Protein AF-A0A8D5U6C3-F1 (afdb_monomer_lite)

Structure (mmCIF, N/CA/C/O backbone):
data_AF-A0A8D5U6C3-F1
#
_entry.id   AF-A0A8D5U6C3-F1
#
loop_
_atom_site.group_PDB
_atom_site.id
_atom_site.type_symbol
_atom_site.label_atom_id
_atom_site.label_alt_id
_atom_site.label_comp_id
_atom_site.label_asym_id
_atom_site.label_entity_id
_atom_site.label_seq_id
_atom_site.pdbx_PDB_ins_code
_atom_site.Cartn_x
_atom_site.Cartn_y
_atom_site.Cartn_z
_atom_site.occupancy
_atom_site.B_iso_or_equiv
_atom_site.auth_seq_id
_atom_site.auth_comp_id
_atom_site.auth_asym_id
_atom_site.auth_atom_id
_atom_site.pdbx_PDB_model_num
ATOM 1 N N . MET A 1 1 ? -8.979 -4.247 -16.771 1.00 51.03 1 MET A N 1
ATOM 2 C CA . MET A 1 1 ? -8.383 -5.333 -15.967 1.00 51.03 1 MET A CA 1
ATOM 3 C C . MET A 1 1 ? -9.245 -5.511 -14.736 1.00 51.03 1 MET A C 1
ATOM 5 O O . MET A 1 1 ? -9.526 -4.517 -14.079 1.00 51.03 1 MET A O 1
ATOM 9 N N . GLU A 1 2 ? -9.742 -6.717 -14.485 1.00 53.62 2 GLU A N 1
ATOM 10 C CA . GLU A 1 2 ? -10.596 -6.985 -13.326 1.00 53.62 2 GLU A CA 1
ATOM 11 C C . GLU A 1 2 ? -9.759 -6.850 -12.049 1.00 53.62 2 GLU A C 1
ATOM 13 O O . GLU A 1 2 ? -8.680 -7.438 -11.941 1.00 53.62 2 GLU A O 1
ATOM 18 N N . SER A 1 3 ? -10.193 -5.992 -11.126 1.00 61.12 3 SER A N 1
ATOM 19 C CA . SER A 1 3 ? -9.405 -5.713 -9.931 1.00 61.12 3 SER A CA 1
ATOM 20 C C . SER A 1 3 ? -9.511 -6.872 -8.951 1.00 61.12 3 SER A C 1
ATOM 22 O O . SER A 1 3 ? -10.603 -7.330 -8.600 1.00 61.12 3 SER A O 1
ATOM 24 N N . LYS A 1 4 ? -8.353 -7.345 -8.494 1.00 73.06 4 LYS A N 1
ATOM 25 C CA . LYS A 1 4 ? -8.281 -8.384 -7.476 1.00 73.06 4 LYS A CA 1
ATOM 26 C C . LYS A 1 4 ? -8.704 -7.736 -6.161 1.00 73.06 4 LYS A C 1
ATOM 28 O O . LYS A 1 4 ? -8.022 -6.837 -5.685 1.00 73.06 4 LYS A O 1
ATOM 33 N N . ARG A 1 5 ? -9.837 -8.166 -5.590 1.00 84.50 5 ARG A N 1
ATOM 34 C CA . ARG A 1 5 ? -10.463 -7.624 -4.359 1.00 84.50 5 ARG A CA 1
ATOM 35 C C . ARG A 1 5 ? -9.660 -7.913 -3.080 1.00 84.50 5 ARG A C 1
ATOM 37 O O . ARG A 1 5 ? -10.204 -8.372 -2.082 1.00 84.50 5 ARG A O 1
ATOM 44 N N . VAL A 1 6 ? -8.355 -7.693 -3.120 1.00 92.44 6 VAL A N 1
ATOM 45 C CA . VAL A 1 6 ? -7.410 -7.975 -2.045 1.00 92.44 6 VAL A CA 1
ATOM 46 C C . VAL A 1 6 ? -6.536 -6.740 -1.853 1.00 92.44 6 VAL A C 1
ATOM 48 O O . VAL A 1 6 ? -5.948 -6.226 -2.807 1.00 92.44 6 VAL A O 1
ATOM 51 N N . CYS A 1 7 ? -6.477 -6.258 -0.612 1.00 93.88 7 CYS A N 1
ATOM 52 C CA . CYS A 1 7 ? -5.619 -5.152 -0.207 1.00 93.88 7 CYS A CA 1
ATOM 53 C C . CYS A 1 7 ? -4.315 -5.706 0.363 1.00 93.88 7 CYS A C 1
ATOM 55 O O . CYS A 1 7 ? -4.342 -6.510 1.292 1.00 93.88 7 CYS A O 1
ATOM 57 N N . LEU A 1 8 ? -3.190 -5.290 -0.209 1.00 94.88 8 LEU A N 1
ATOM 58 C CA . LEU A 1 8 ? -1.866 -5.729 0.199 1.00 94.88 8 LEU A CA 1
ATOM 59 C C . LEU A 1 8 ? -1.387 -4.930 1.406 1.00 94.88 8 LEU A C 1
ATOM 61 O O . LEU A 1 8 ? -1.498 -3.700 1.448 1.00 94.88 8 LEU A O 1
ATOM 65 N N . ASP A 1 9 ? -0.827 -5.652 2.366 1.00 94.75 9 ASP A N 1
ATOM 66 C CA . ASP A 1 9 ? -0.115 -5.075 3.496 1.00 94.75 9 ASP A CA 1
ATOM 67 C C . ASP A 1 9 ? 1.306 -4.629 3.109 1.00 94.75 9 ASP A C 1
ATOM 69 O O . ASP A 1 9 ? 1.832 -5.047 2.069 1.00 94.75 9 ASP A O 1
ATOM 73 N N . SER A 1 10 ? 1.941 -3.792 3.930 1.00 94.19 10 SER A N 1
ATOM 74 C CA . SER A 1 10 ? 3.304 -3.306 3.695 1.00 94.19 10 SER A CA 1
ATOM 75 C C . SER A 1 10 ? 4.321 -4.454 3.618 1.00 94.19 10 SER A C 1
ATOM 77 O O . SER A 1 10 ? 5.164 -4.451 2.719 1.00 94.19 10 SER A O 1
ATOM 79 N N . ASP A 1 11 ? 4.177 -5.505 4.428 1.00 94.62 11 ASP A N 1
ATOM 80 C CA . ASP A 1 11 ? 5.021 -6.709 4.352 1.00 94.62 11 ASP A CA 1
ATOM 81 C C . ASP A 1 11 ? 4.893 -7.452 3.014 1.00 94.62 11 ASP A C 1
ATOM 83 O O . ASP A 1 11 ? 5.887 -7.914 2.443 1.00 94.62 11 ASP A O 1
ATOM 87 N N . ILE A 1 12 ? 3.679 -7.525 2.458 1.00 95.12 12 ILE A N 1
ATOM 88 C CA . ILE A 1 12 ? 3.436 -8.164 1.158 1.00 95.12 12 ILE A CA 1
ATOM 89 C C . ILE A 1 12 ? 4.004 -7.315 0.020 1.00 95.12 12 ILE A C 1
ATOM 91 O O . ILE A 1 12 ? 4.552 -7.868 -0.937 1.00 95.12 12 ILE A O 1
ATOM 95 N N . LEU A 1 13 ? 3.941 -5.983 0.125 1.00 94.19 13 LEU A N 1
ATOM 96 C CA . LEU A 1 13 ? 4.636 -5.094 -0.807 1.00 94.19 13 LEU A CA 1
ATOM 97 C C . LEU A 1 13 ? 6.149 -5.336 -0.760 1.00 94.19 13 LEU A C 1
ATOM 99 O O . LEU A 1 13 ? 6.765 -5.554 -1.803 1.00 94.19 13 LEU A O 1
ATOM 103 N N . ILE A 1 14 ? 6.746 -5.384 0.436 1.00 94.75 14 ILE A N 1
ATOM 104 C CA . ILE A 1 14 ? 8.177 -5.681 0.608 1.00 94.75 14 ILE A CA 1
ATOM 105 C C . ILE A 1 14 ? 8.530 -7.027 -0.028 1.00 94.75 14 ILE A C 1
ATOM 107 O O . ILE A 1 14 ? 9.497 -7.108 -0.786 1.00 94.75 14 ILE A O 1
ATOM 111 N N . GLY A 1 15 ? 7.748 -8.073 0.247 1.00 94.81 15 GLY A N 1
ATOM 112 C CA . GLY A 1 15 ? 7.940 -9.398 -0.342 1.00 94.81 15 GLY A CA 1
ATOM 113 C C . GLY A 1 15 ? 7.861 -9.380 -1.871 1.00 94.81 15 GLY A C 1
ATOM 114 O O . GLY A 1 15 ? 8.734 -9.933 -2.539 1.00 94.81 15 GLY A O 1
ATOM 115 N N . SER A 1 16 ? 6.875 -8.675 -2.426 1.00 93.69 16 SER A N 1
ATOM 116 C CA . SER A 1 16 ? 6.666 -8.560 -3.876 1.00 93.69 16 SER A CA 1
ATOM 117 C C . SER A 1 16 ? 7.850 -7.888 -4.574 1.00 93.69 16 SER A C 1
ATOM 119 O O . SER A 1 16 ? 8.305 -8.368 -5.606 1.00 93.69 16 SER A O 1
ATOM 121 N N . PHE A 1 17 ? 8.400 -6.821 -3.989 1.00 93.44 17 PHE A N 1
ATOM 122 C CA . PHE A 1 17 ? 9.553 -6.107 -4.548 1.00 93.44 17 PHE A CA 1
ATOM 123 C C . PHE A 1 17 ? 10.908 -6.772 -4.280 1.00 93.44 17 PHE A C 1
ATOM 125 O O . PHE A 1 17 ? 11.889 -6.435 -4.941 1.00 93.44 17 PHE A O 1
ATOM 132 N N . LYS A 1 18 ? 10.984 -7.715 -3.334 1.00 93.00 18 LYS A N 1
ATOM 133 C CA . LYS A 1 18 ? 12.131 -8.628 -3.204 1.00 93.00 18 LYS A CA 1
ATOM 134 C C . LYS A 1 18 ? 12.105 -9.742 -4.258 1.00 93.00 18 LYS A C 1
ATOM 136 O O . LYS A 1 18 ? 13.162 -10.268 -4.592 1.00 93.00 18 LYS A O 1
ATOM 141 N N . GLY A 1 19 ? 10.915 -10.110 -4.734 1.00 93.31 19 GLY A N 1
ATOM 142 C CA . GLY A 1 19 ? 10.689 -11.099 -5.786 1.00 93.31 19 GLY A CA 1
ATOM 143 C C . GLY A 1 19 ? 10.292 -10.455 -7.116 1.00 93.31 19 GLY A C 1
ATOM 144 O O . GLY A 1 19 ? 10.954 -9.536 -7.594 1.00 93.31 19 GLY A O 1
ATOM 145 N N . ASP A 1 20 ? 9.211 -10.959 -7.721 1.00 93.75 20 ASP A N 1
ATOM 146 C CA . ASP A 1 20 ? 8.621 -10.391 -8.937 1.00 93.75 20 ASP A CA 1
ATOM 147 C C . ASP A 1 20 ? 7.392 -9.522 -8.601 1.00 93.75 20 ASP A C 1
ATOM 149 O O . ASP A 1 20 ? 6.311 -10.062 -8.326 1.00 93.75 20 ASP A O 1
ATOM 153 N N . PRO A 1 21 ? 7.500 -8.182 -8.672 1.00 93.56 21 PRO A N 1
ATOM 154 C CA . PRO A 1 21 ? 6.402 -7.296 -8.310 1.00 93.56 21 PRO A CA 1
ATOM 155 C C . PRO A 1 21 ? 5.230 -7.377 -9.297 1.00 93.56 21 PRO A C 1
ATOM 157 O O . PRO A 1 21 ? 4.117 -6.989 -8.946 1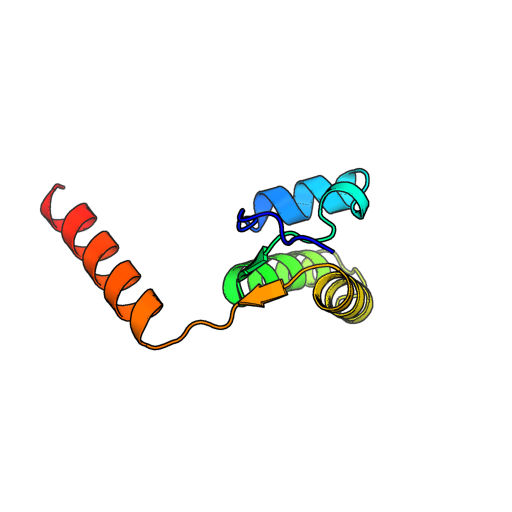.00 93.56 21 PRO A O 1
ATOM 160 N N . ARG A 1 22 ? 5.404 -7.948 -10.502 1.00 94.19 22 ARG A N 1
ATOM 161 C CA . ARG A 1 22 ? 4.313 -8.095 -11.484 1.00 94.19 22 ARG A CA 1
ATOM 162 C C . ARG A 1 22 ? 3.156 -8.951 -10.962 1.00 94.19 22 ARG A C 1
ATOM 164 O O . ARG A 1 22 ? 2.019 -8.770 -11.394 1.00 94.19 22 ARG A O 1
ATOM 171 N N . GLY A 1 23 ? 3.418 -9.835 -9.996 1.00 91.25 23 GLY A N 1
ATOM 172 C CA . GLY A 1 23 ? 2.378 -10.611 -9.317 1.00 91.25 23 GLY A CA 1
ATOM 173 C C . GLY A 1 23 ? 1.366 -9.748 -8.553 1.00 91.25 23 GLY A C 1
ATOM 174 O O . GLY A 1 23 ? 0.215 -10.158 -8.414 1.00 91.25 23 GLY A O 1
ATOM 175 N N . ALA A 1 24 ? 1.765 -8.547 -8.121 1.00 92.50 24 ALA A N 1
ATOM 176 C CA . ALA A 1 24 ? 0.945 -7.601 -7.364 1.00 92.50 24 ALA A CA 1
ATOM 177 C C . ALA A 1 24 ? 0.126 -6.639 -8.245 1.00 92.50 24 ALA A C 1
ATOM 179 O O . ALA A 1 24 ? -0.644 -5.830 -7.724 1.00 92.50 24 ALA A O 1
ATOM 180 N N . ILE A 1 25 ? 0.244 -6.721 -9.573 1.00 94.50 25 ILE A N 1
ATOM 181 C CA . ILE A 1 25 ? -0.509 -5.854 -10.483 1.00 94.50 25 ILE A CA 1
ATOM 182 C C . ILE A 1 25 ? -2.022 -6.110 -10.330 1.00 94.50 25 ILE A C 1
ATOM 184 O O . ILE A 1 25 ? -2.487 -7.255 -10.309 1.00 94.50 25 ILE A O 1
ATOM 188 N N . GLY A 1 26 ? -2.797 -5.025 -10.248 1.00 92.94 26 GLY A N 1
ATOM 189 C CA . GLY A 1 26 ? -4.261 -5.036 -10.162 1.00 92.94 26 GLY A CA 1
ATOM 190 C C . GLY A 1 26 ? -4.833 -5.248 -8.756 1.00 92.94 26 GLY A C 1
ATOM 191 O O . GLY A 1 26 ? -6.059 -5.271 -8.609 1.00 92.94 26 GLY A O 1
ATOM 192 N N . TYR A 1 27 ? -3.972 -5.400 -7.744 1.00 95.81 27 TYR A N 1
ATOM 193 C CA . TYR A 1 27 ? -4.346 -5.407 -6.329 1.00 95.81 27 TYR A CA 1
ATOM 194 C C . TYR A 1 27 ? -4.504 -3.9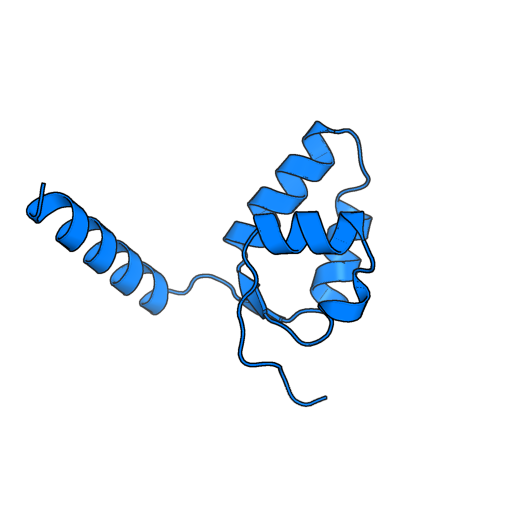83 -5.774 1.00 95.81 27 TYR A C 1
ATOM 196 O O . TYR A 1 27 ? -4.154 -2.990 -6.419 1.00 95.81 27 TYR A O 1
ATOM 204 N N . TYR A 1 28 ? -5.013 -3.892 -4.546 1.00 95.56 28 TYR A N 1
ATOM 205 C CA . TYR A 1 28 ? -5.106 -2.645 -3.794 1.00 95.56 28 TYR A CA 1
ATOM 206 C C . TYR A 1 28 ? -3.960 -2.514 -2.789 1.00 95.56 28 TYR A C 1
ATOM 208 O O . TYR A 1 28 ? -3.393 -3.508 -2.344 1.00 95.56 28 TYR A O 1
ATOM 216 N N . THR A 1 29 ? -3.668 -1.292 -2.366 1.00 96.06 29 THR A N 1
ATOM 217 C CA . THR A 1 29 ? -2.933 -1.001 -1.127 1.00 96.06 29 THR A CA 1
ATOM 218 C C . THR A 1 29 ? -3.515 0.254 -0.482 1.00 96.06 29 THR A C 1
ATOM 220 O O . THR A 1 29 ? -4.265 0.981 -1.130 1.00 96.06 29 THR A O 1
ATOM 223 N N . THR A 1 30 ? -3.213 0.532 0.784 1.00 95.88 30 THR A N 1
ATOM 224 C CA . THR A 1 30 ? -3.632 1.784 1.434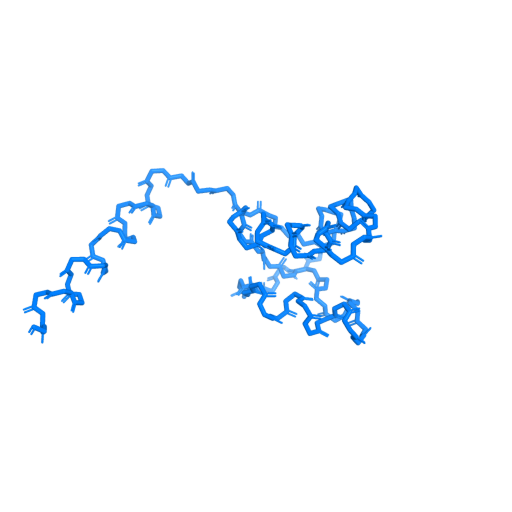 1.00 95.88 30 THR A CA 1
ATOM 225 C C . THR A 1 30 ? -2.540 2.847 1.326 1.00 95.88 30 THR A C 1
ATOM 227 O O . THR A 1 30 ? -1.357 2.532 1.186 1.00 95.88 30 THR A O 1
ATOM 230 N N . CYS A 1 31 ? -2.907 4.127 1.441 1.00 95.06 31 CYS A N 1
ATOM 231 C CA . CYS A 1 31 ? -1.920 5.206 1.535 1.00 95.06 31 CYS A CA 1
ATOM 232 C C . CYS A 1 31 ? -1.014 5.077 2.776 1.00 95.06 31 CYS A C 1
ATOM 234 O O . CYS A 1 31 ? 0.123 5.544 2.746 1.00 95.06 31 CYS A O 1
ATOM 236 N N . VAL A 1 32 ? -1.484 4.408 3.836 1.00 95.44 32 VAL A N 1
ATOM 237 C CA . VAL A 1 32 ? -0.682 4.097 5.030 1.00 95.44 32 VAL A CA 1
ATOM 238 C C . VAL A 1 32 ? 0.390 3.067 4.694 1.00 95.44 32 VAL A C 1
ATOM 240 O O . VAL A 1 32 ? 1.568 3.352 4.884 1.00 95.44 32 VAL A O 1
ATOM 243 N N . ASN A 1 33 ? 0.010 1.939 4.091 1.00 96.69 33 ASN A N 1
ATOM 244 C CA . ASN A 1 33 ? 0.950 0.876 3.723 1.00 96.69 33 ASN A CA 1
ATOM 245 C C . ASN A 1 33 ? 1.971 1.369 2.690 1.00 96.69 33 ASN A C 1
ATOM 247 O O . ASN A 1 33 ? 3.153 1.036 2.765 1.00 96.69 33 ASN A O 1
ATOM 251 N N . LEU A 1 34 ? 1.529 2.203 1.741 1.00 96.69 34 LEU A N 1
ATOM 252 C CA . LEU A 1 34 ? 2.422 2.869 0.796 1.00 96.69 34 LEU A CA 1
ATOM 253 C C . LEU A 1 34 ? 3.423 3.777 1.525 1.00 96.69 34 LEU A C 1
ATOM 255 O O . LEU A 1 34 ? 4.617 3.700 1.251 1.00 96.69 34 LEU A O 1
ATOM 259 N N . CYS A 1 35 ? 2.967 4.607 2.468 1.00 96.62 35 CYS A N 1
ATOM 260 C CA . CYS A 1 35 ? 3.843 5.476 3.256 1.00 96.62 35 CYS A CA 1
ATOM 261 C C . CYS A 1 35 ? 4.883 4.670 4.053 1.00 96.62 35 CYS A C 1
ATOM 263 O O . CYS A 1 35 ? 6.072 4.987 4.018 1.00 96.62 35 CYS A O 1
ATOM 265 N N . GLU A 1 36 ? 4.463 3.595 4.722 1.00 97.25 36 GLU A N 1
ATOM 266 C CA . GLU A 1 36 ? 5.354 2.698 5.464 1.00 97.25 36 GLU A CA 1
ATOM 267 C C . GLU A 1 36 ? 6.413 2.059 4.567 1.00 97.25 36 GLU A C 1
ATOM 269 O O . GLU A 1 36 ? 7.604 2.102 4.888 1.00 97.25 36 GLU A O 1
ATOM 274 N N . TYR A 1 37 ? 5.986 1.523 3.423 1.00 97.06 37 TYR A N 1
ATOM 275 C CA . TYR A 1 37 ? 6.868 0.914 2.439 1.00 97.06 37 TYR A CA 1
ATOM 276 C C . TYR A 1 37 ? 7.900 1.918 1.908 1.00 97.06 37 TYR A C 1
ATOM 278 O O . TYR A 1 37 ? 9.103 1.655 1.954 1.00 97.06 37 TYR A O 1
ATOM 286 N N . LEU A 1 38 ? 7.450 3.093 1.456 1.00 97.12 38 LEU A N 1
ATOM 287 C CA . LEU A 1 38 ? 8.314 4.143 0.914 1.00 97.12 38 LEU A CA 1
ATOM 288 C C . LEU A 1 38 ? 9.294 4.678 1.965 1.00 97.12 38 LEU A C 1
ATOM 290 O O . LEU A 1 38 ? 10.467 4.878 1.654 1.00 97.12 38 LEU A O 1
ATOM 294 N N . ARG A 1 39 ? 8.853 4.841 3.219 1.00 97.06 39 ARG A N 1
ATOM 295 C CA . ARG A 1 39 ? 9.731 5.194 4.344 1.00 97.06 39 ARG A CA 1
ATOM 296 C C . ARG A 1 39 ? 10.816 4.139 4.549 1.00 97.06 39 ARG A C 1
ATOM 298 O O . ARG A 1 39 ? 11.979 4.495 4.723 1.00 97.06 39 ARG A O 1
ATOM 305 N N . GLY A 1 40 ? 10.451 2.858 4.490 1.00 96.06 40 GLY A N 1
ATOM 306 C CA . GLY A 1 40 ? 11.399 1.747 4.545 1.00 96.06 40 GLY A CA 1
ATOM 307 C C . GLY A 1 40 ? 12.413 1.790 3.401 1.00 96.06 40 GLY A C 1
ATOM 308 O O . GLY A 1 40 ? 13.611 1.680 3.650 1.00 96.06 40 GLY A O 1
ATOM 309 N N . MET A 1 41 ? 11.957 2.018 2.163 1.00 96.00 41 MET A N 1
ATOM 310 C CA . MET A 1 41 ? 12.828 2.149 0.987 1.00 96.00 41 MET A CA 1
ATOM 311 C C . MET A 1 41 ? 13.786 3.342 1.097 1.00 96.00 41 MET A C 1
ATOM 313 O O . MET A 1 41 ? 14.971 3.204 0.793 1.00 96.00 41 MET A O 1
ATOM 317 N N . GLY A 1 42 ? 13.298 4.490 1.571 1.00 97.00 42 GLY A N 1
ATOM 318 C CA . GLY A 1 42 ? 14.119 5.677 1.803 1.00 97.00 42 GLY A CA 1
ATOM 319 C C . GLY A 1 42 ? 15.178 5.450 2.883 1.00 97.00 42 GLY A C 1
ATOM 320 O O . GLY A 1 42 ? 16.334 5.817 2.691 1.00 97.00 42 GLY A O 1
ATOM 321 N N . PHE A 1 43 ? 14.821 4.770 3.977 1.00 97.00 43 PHE A N 1
ATOM 322 C CA . PHE A 1 43 ? 15.756 4.433 5.056 1.00 97.00 43 PHE A CA 1
ATOM 323 C C . PHE A 1 43 ? 16.943 3.584 4.574 1.00 97.00 43 PHE A C 1
ATOM 325 O O . PHE A 1 43 ? 18.068 3.790 5.020 1.00 97.00 43 PHE A O 1
ATOM 332 N N . ILE A 1 44 ? 16.719 2.669 3.626 1.00 96.06 44 ILE A N 1
ATOM 333 C CA . ILE A 1 44 ? 17.777 1.833 3.030 1.00 96.06 44 ILE A CA 1
ATOM 334 C C . ILE A 1 44 ? 18.422 2.459 1.775 1.00 96.06 44 ILE A C 1
ATOM 336 O O . ILE A 1 44 ? 19.110 1.764 1.025 1.00 96.06 44 ILE A O 1
ATOM 340 N N . GLY A 1 45 ? 18.187 3.751 1.517 1.00 95.75 45 GLY A N 1
ATOM 341 C CA . GLY A 1 45 ? 18.837 4.513 0.445 1.00 95.75 45 GLY A CA 1
ATOM 342 C C . GLY A 1 45 ? 18.360 4.184 -0.972 1.00 95.75 45 GLY A C 1
ATOM 343 O O . GLY A 1 45 ? 19.117 4.348 -1.928 1.00 95.75 45 GLY A O 1
ATOM 344 N N . LYS A 1 46 ? 17.132 3.680 -1.140 1.00 95.81 46 LYS A N 1
ATOM 345 C CA . LYS A 1 46 ? 16.561 3.388 -2.464 1.00 95.81 46 LYS A CA 1
ATOM 346 C C . LYS A 1 46 ? 15.757 4.570 -3.017 1.00 95.81 46 LYS A C 1
ATOM 348 O O . LYS A 1 46 ? 15.313 5.442 -2.277 1.00 95.81 46 LYS A O 1
ATOM 353 N N . ASN A 1 47 ? 15.535 4.568 -4.334 1.00 93.69 47 ASN A N 1
ATOM 354 C CA . ASN A 1 47 ? 14.757 5.598 -5.025 1.00 93.69 47 ASN A CA 1
ATOM 355 C C . ASN A 1 47 ? 13.256 5.489 -4.698 1.00 93.69 47 ASN A C 1
ATOM 357 O O . ASN A 1 47 ? 12.541 4.676 -5.285 1.00 93.69 47 ASN A O 1
ATOM 361 N N . VAL A 1 48 ? 12.795 6.343 -3.787 1.00 97.19 48 VAL A N 1
ATOM 362 C CA . VAL A 1 48 ? 11.401 6.421 -3.331 1.00 97.19 48 VAL A CA 1
ATOM 363 C C . VAL A 1 48 ? 10.441 6.777 -4.469 1.00 97.19 48 VAL A C 1
ATOM 365 O O . VAL A 1 48 ? 9.397 6.139 -4.605 1.00 97.19 48 VAL A O 1
ATOM 368 N N . ASP A 1 49 ? 10.802 7.736 -5.322 1.00 97.12 49 ASP A N 1
ATOM 369 C CA . ASP A 1 49 ? 9.922 8.217 -6.392 1.00 97.12 49 ASP A CA 1
ATOM 370 C C . ASP A 1 49 ? 9.650 7.125 -7.427 1.00 97.12 49 ASP A C 1
ATOM 372 O O . ASP A 1 49 ? 8.510 6.929 -7.849 1.00 97.12 49 ASP A O 1
ATOM 376 N N . GLY A 1 50 ? 10.679 6.345 -7.774 1.00 96.44 50 GLY A N 1
ATOM 377 C CA . GLY A 1 50 ? 10.543 5.213 -8.691 1.00 96.44 50 GLY A CA 1
ATOM 378 C C . GLY A 1 50 ? 9.555 4.162 -8.180 1.00 96.44 50 GLY A C 1
ATOM 379 O O . GLY A 1 50 ? 8.695 3.697 -8.930 1.00 96.44 50 GLY A O 1
ATOM 380 N N . PHE A 1 51 ? 9.624 3.830 -6.889 1.00 96.31 51 PHE A N 1
ATOM 381 C CA . PHE A 1 51 ? 8.679 2.898 -6.277 1.00 96.31 51 PHE A CA 1
ATOM 382 C C . PHE A 1 51 ? 7.264 3.458 -6.202 1.00 96.31 51 PHE A C 1
ATOM 384 O O . PHE A 1 51 ? 6.313 2.738 -6.501 1.00 96.31 51 PHE A O 1
ATOM 391 N N . LYS A 1 52 ? 7.115 4.736 -5.839 1.00 97.12 52 LYS A N 1
ATOM 392 C CA . LYS A 1 52 ? 5.809 5.395 -5.787 1.00 97.12 52 LYS A CA 1
ATOM 393 C C . LYS A 1 52 ? 5.123 5.353 -7.152 1.00 97.12 52 LYS A C 1
ATOM 395 O O . LYS A 1 52 ? 3.991 4.886 -7.241 1.00 97.12 52 LYS A O 1
ATOM 400 N N . VAL A 1 53 ? 5.830 5.777 -8.202 1.00 97.69 53 VAL A N 1
ATOM 401 C CA . VAL A 1 53 ? 5.318 5.781 -9.581 1.00 97.69 53 VAL A CA 1
ATOM 402 C C . VAL A 1 53 ? 4.920 4.376 -10.014 1.00 97.69 53 VAL A C 1
ATOM 404 O O . VAL A 1 53 ? 3.840 4.189 -10.570 1.00 97.69 53 VAL A O 1
ATOM 407 N N . TRP A 1 54 ? 5.755 3.372 -9.731 1.00 96.62 54 TRP A N 1
ATOM 408 C CA . TRP A 1 54 ? 5.424 1.994 -10.077 1.00 96.62 54 TRP A CA 1
ATOM 409 C C . TRP A 1 54 ? 4.157 1.522 -9.357 1.00 96.62 54 TRP A C 1
ATOM 411 O O . TRP A 1 54 ? 3.273 0.956 -9.997 1.00 96.62 54 TRP A O 1
ATOM 421 N N . ILE A 1 55 ? 4.044 1.763 -8.047 1.00 96.25 55 ILE A N 1
ATOM 422 C CA . ILE A 1 55 ? 2.898 1.305 -7.253 1.00 96.25 55 ILE A CA 1
ATOM 423 C C . ILE A 1 55 ? 1.611 1.976 -7.728 1.00 96.25 55 ILE A C 1
ATOM 425 O O . ILE A 1 55 ? 0.6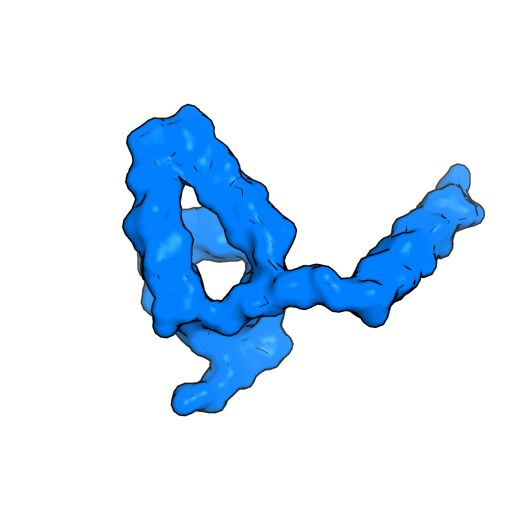33 1.279 -7.958 1.00 96.25 55 ILE A O 1
ATOM 429 N N . GLU A 1 56 ? 1.605 3.289 -7.941 1.00 95.69 56 GLU A N 1
ATOM 430 C CA . GLU A 1 56 ? 0.408 4.009 -8.399 1.00 95.69 56 GLU A CA 1
ATOM 431 C C . GLU A 1 56 ? -0.009 3.641 -9.828 1.00 95.69 56 GLU A C 1
ATOM 433 O O . GLU A 1 56 ? -1.193 3.693 -10.154 1.00 95.69 56 GLU A O 1
ATOM 438 N N . ALA A 1 57 ? 0.938 3.239 -10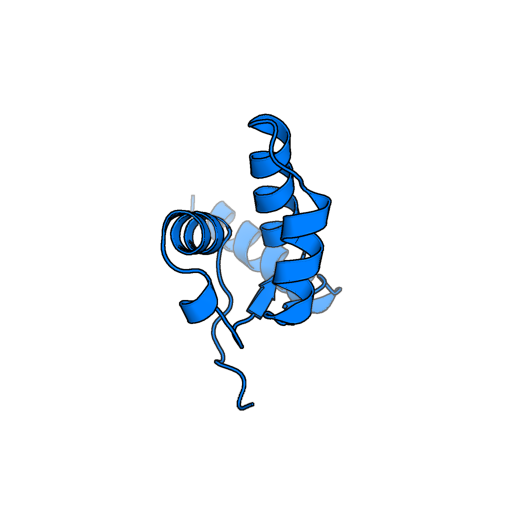.680 1.00 96.88 57 ALA A N 1
ATOM 439 C CA . ALA A 1 57 ? 0.638 2.781 -12.034 1.00 96.88 57 ALA A CA 1
ATOM 440 C C . ALA A 1 57 ? 0.066 1.352 -12.080 1.00 96.88 57 ALA A C 1
ATOM 442 O O . ALA A 1 57 ? -0.629 1.001 -13.033 1.00 96.88 57 ALA A O 1
ATOM 443 N N . ASN A 1 58 ? 0.375 0.515 -11.085 1.00 96.38 58 ASN A N 1
ATOM 444 C CA . ASN A 1 58 ? 0.094 -0.924 -11.126 1.00 96.38 58 ASN A CA 1
ATOM 445 C C . ASN A 1 58 ? -0.915 -1.400 -10.072 1.00 96.38 58 ASN A C 1
ATOM 447 O O . ASN A 1 58 ? -1.529 -2.456 -10.250 1.00 96.38 58 ASN A O 1
ATOM 451 N N . LEU A 1 59 ? -1.079 -0.661 -8.976 1.00 95.75 59 LEU A N 1
ATOM 452 C CA . LEU A 1 59 ? -1.991 -0.955 -7.875 1.00 95.75 59 LEU A CA 1
ATOM 453 C C . LEU A 1 59 ? -2.962 0.208 -7.684 1.00 95.75 59 LEU A C 1
ATOM 455 O O . LEU A 1 59 ? -2.650 1.368 -7.939 1.00 95.75 59 LEU A O 1
ATOM 459 N N . THR A 1 60 ? -4.143 -0.099 -7.153 1.00 95.25 60 THR A N 1
ATOM 460 C CA . THR A 1 60 ? -5.063 0.945 -6.693 1.00 95.25 60 THR A CA 1
ATOM 461 C C . THR A 1 60 ? -4.700 1.361 -5.270 1.00 95.25 60 THR A C 1
ATOM 463 O O . THR A 1 60 ? -4.841 0.571 -4.334 1.00 95.25 60 THR A O 1
ATOM 466 N N . VAL A 1 61 ? -4.251 2.605 -5.092 1.00 95.25 61 VAL A N 1
ATOM 467 C CA . VAL A 1 61 ? -3.940 3.167 -3.770 1.00 95.25 61 VAL A CA 1
ATOM 468 C C . VAL A 1 61 ? -5.201 3.772 -3.156 1.00 95.25 61 VAL A C 1
ATOM 470 O O . VAL A 1 61 ? -5.777 4.724 -3.679 1.00 95.25 61 VAL A O 1
ATOM 473 N N . LEU A 1 62 ? -5.635 3.217 -2.029 1.00 93.56 62 LEU A N 1
ATOM 474 C CA . LEU A 1 62 ? -6.810 3.649 -1.285 1.00 93.56 62 LEU A CA 1
ATOM 475 C C . LEU A 1 62 ? -6.416 4.679 -0.226 1.00 93.56 62 LEU A C 1
ATOM 477 O O . LEU A 1 62 ? -5.686 4.376 0.722 1.00 93.56 62 LEU A O 1
ATOM 481 N N . CYS A 1 63 ? -6.935 5.895 -0.360 1.00 90.56 63 CYS A N 1
ATOM 482 C CA . CYS A 1 63 ? -6.812 6.919 0.669 1.00 90.56 63 CYS A CA 1
ATOM 483 C C . CYS A 1 63 ? -7.753 6.627 1.847 1.00 90.56 63 CYS A C 1
ATOM 485 O O . CYS A 1 63 ? -8.867 6.126 1.673 1.00 90.56 63 CYS A O 1
ATOM 487 N N . ILE A 1 64 ? -7.324 6.970 3.063 1.00 87.12 64 ILE A N 1
ATOM 488 C CA . ILE A 1 64 ? -8.180 6.835 4.244 1.00 87.12 64 ILE A CA 1
ATOM 489 C C . ILE A 1 64 ? -9.227 7.946 4.240 1.00 87.12 64 ILE A C 1
ATOM 491 O O . ILE A 1 64 ? -8.919 9.125 4.394 1.00 87.12 64 ILE A O 1
ATOM 495 N N . HIS A 1 65 ? -10.486 7.542 4.112 1.00 89.50 65 HIS A N 1
ATOM 496 C CA . HIS A 1 65 ? -11.641 8.408 4.311 1.00 89.50 65 HIS A CA 1
ATOM 497 C C . HIS A 1 65 ? -12.216 8.244 5.726 1.00 89.50 65 HIS A C 1
ATOM 499 O O . HIS A 1 65 ? -11.898 7.299 6.453 1.00 89.50 65 HIS A O 1
ATOM 505 N N . ASN A 1 66 ? -13.137 9.133 6.106 1.00 91.50 66 ASN A N 1
ATOM 506 C CA . ASN A 1 66 ? -13.751 9.140 7.440 1.00 91.50 66 ASN A CA 1
ATOM 507 C C . ASN A 1 66 ? -14.427 7.811 7.827 1.00 91.50 66 ASN A C 1
ATOM 509 O O . ASN A 1 66 ? -14.549 7.519 9.013 1.00 91.50 66 ASN A O 1
ATOM 513 N N . SER A 1 67 ? -14.898 7.014 6.863 1.00 92.50 67 SER A N 1
ATOM 514 C CA . SER A 1 67 ? -15.551 5.729 7.150 1.00 92.50 67 SER A CA 1
ATOM 515 C C . SER A 1 67 ? -14.553 4.655 7.632 1.00 92.50 67 SER A C 1
ATOM 517 O O . SER A 1 67 ? -14.698 4.221 8.779 1.00 92.50 67 SER A O 1
ATOM 519 N N . PRO A 1 68 ? -13.495 4.295 6.868 1.00 90.00 68 PRO A N 1
ATOM 520 C CA . PRO A 1 68 ? -12.431 3.412 7.354 1.00 90.00 68 PRO A CA 1
ATOM 521 C C . PRO A 1 68 ? -11.835 3.837 8.698 1.00 90.00 68 PRO A C 1
ATOM 523 O O . PRO A 1 68 ? -11.598 2.985 9.550 1.00 90.00 68 PRO A O 1
ATOM 526 N N . LEU A 1 69 ? -11.659 5.145 8.923 1.00 92.50 69 LEU A N 1
ATOM 527 C CA . LEU A 1 69 ? -11.121 5.661 10.181 1.00 92.50 69 LEU A CA 1
ATOM 528 C C . LEU A 1 69 ? -12.013 5.308 11.379 1.00 92.50 69 LEU A C 1
ATOM 530 O O . LEU A 1 69 ? -11.528 4.759 12.362 1.00 92.50 69 LEU A O 1
ATOM 534 N N . LYS A 1 70 ? -13.328 5.556 11.286 1.00 95.81 70 LYS A N 1
ATOM 535 C CA . LYS A 1 70 ? -14.279 5.196 12.355 1.00 95.81 70 LYS A CA 1
ATOM 536 C C . LYS A 1 70 ? -14.283 3.696 12.633 1.00 95.81 70 LYS A C 1
ATOM 538 O O . LYS A 1 70 ? -14.395 3.295 13.788 1.00 95.81 70 LYS A O 1
ATOM 543 N N . ILE A 1 71 ? -14.195 2.877 11.584 1.00 94.88 71 ILE A N 1
ATOM 544 C CA . ILE A 1 71 ? -14.149 1.417 11.717 1.00 94.88 71 ILE A CA 1
ATOM 545 C C . ILE A 1 71 ? -12.869 1.006 12.446 1.00 94.88 71 ILE A C 1
ATOM 547 O O . ILE A 1 71 ? -12.954 0.293 13.441 1.00 94.88 71 ILE A O 1
ATOM 551 N N . ALA A 1 72 ? -11.709 1.507 12.016 1.00 92.94 72 ALA A N 1
ATOM 552 C CA . ALA A 1 72 ? -10.430 1.231 12.664 1.00 92.94 72 ALA A CA 1
ATOM 553 C C . ALA A 1 72 ? -10.434 1.653 14.144 1.00 92.94 72 ALA A C 1
ATOM 555 O O . ALA A 1 72 ? -10.001 0.883 14.999 1.00 92.94 72 ALA A O 1
ATOM 556 N N . SER A 1 73 ? -10.992 2.827 14.470 1.00 94.69 73 SER A N 1
ATOM 557 C CA . SER A 1 73 ? -11.135 3.284 15.858 1.00 94.69 73 SER A CA 1
ATOM 558 C C . SER A 1 73 ? -12.005 2.350 16.700 1.00 94.69 73 SER A C 1
ATOM 560 O O . SER A 1 73 ? -11.628 2.033 17.822 1.00 94.69 73 SER A O 1
ATOM 562 N N . ARG A 1 74 ? -13.139 1.875 16.164 1.00 96.75 74 ARG A N 1
ATOM 563 C CA . ARG A 1 74 ? -14.006 0.910 16.863 1.00 96.75 74 ARG A CA 1
ATOM 564 C C . ARG A 1 74 ? -13.287 -0.407 17.116 1.00 96.75 74 ARG A C 1
ATOM 566 O O . ARG A 1 74 ? -13.233 -0.846 18.256 1.00 96.75 74 ARG A O 1
ATOM 573 N N . VAL A 1 75 ? -12.666 -0.977 16.080 1.00 96.06 75 VAL A N 1
ATOM 574 C CA . VAL A 1 75 ? -11.887 -2.219 16.198 1.00 96.06 75 VAL A CA 1
ATOM 575 C C . VAL A 1 75 ? -10.811 -2.081 17.275 1.00 96.06 75 VAL A C 1
ATOM 577 O O . VAL A 1 75 ? -10.666 -2.961 18.117 1.00 96.06 75 VAL A O 1
ATOM 580 N N . TYR A 1 76 ? -10.088 -0.959 17.296 1.00 95.50 76 TYR A N 1
ATOM 581 C CA . TYR A 1 76 ? -9.081 -0.694 18.320 1.00 95.50 76 TYR A CA 1
ATOM 582 C C . TYR A 1 76 ? -9.672 -0.643 19.739 1.00 95.50 76 TYR A C 1
ATOM 584 O O . TYR A 1 76 ? -9.135 -1.276 20.649 1.00 95.50 76 TYR A O 1
ATOM 592 N N . THR A 1 77 ? -10.769 0.093 19.941 1.00 96.88 77 THR A N 1
ATOM 593 C CA . THR A 1 77 ? -11.446 0.177 21.244 1.00 96.88 77 THR A CA 1
ATOM 594 C C . THR A 1 77 ? -11.934 -1.193 21.711 1.00 96.88 77 THR A C 1
ATOM 596 O O . THR A 1 77 ? -11.679 -1.562 22.856 1.00 96.88 77 THR A O 1
ATOM 599 N N . ASP A 1 78 ? -12.552 -1.972 20.823 1.00 96.56 78 ASP A N 1
ATOM 600 C CA . ASP A 1 78 ? -13.072 -3.307 21.132 1.00 96.56 78 ASP A CA 1
ATOM 601 C C . ASP A 1 78 ? -11.950 -4.275 21.541 1.00 96.56 78 ASP A C 1
ATOM 603 O O . ASP A 1 78 ? -12.115 -5.078 22.461 1.00 96.56 78 ASP A O 1
ATOM 607 N N . LEU A 1 79 ? -10.786 -4.189 20.887 1.00 96.31 79 LEU A N 1
ATOM 608 C CA . LEU A 1 79 ? -9.600 -4.973 21.244 1.00 96.31 79 LEU A CA 1
ATOM 609 C C . LEU A 1 79 ? -9.017 -4.567 22.604 1.00 96.31 79 LEU A C 1
ATOM 611 O O . LEU A 1 79 ? -8.478 -5.411 23.313 1.00 96.31 79 LEU A O 1
ATOM 615 N N . ARG A 1 80 ? -9.116 -3.288 22.982 1.00 93.50 80 ARG A N 1
ATOM 616 C CA . ARG A 1 80 ? -8.615 -2.782 24.269 1.00 93.50 80 ARG A CA 1
ATOM 617 C C . ARG A 1 80 ? -9.521 -3.110 25.444 1.00 93.50 80 ARG A C 1
ATOM 619 O O . ARG A 1 80 ? -9.001 -3.321 26.524 1.00 93.50 80 ARG A O 1
ATOM 626 N N . GLN A 1 81 ? -10.836 -3.144 25.248 1.00 86.31 81 GLN A N 1
ATOM 627 C CA . GLN 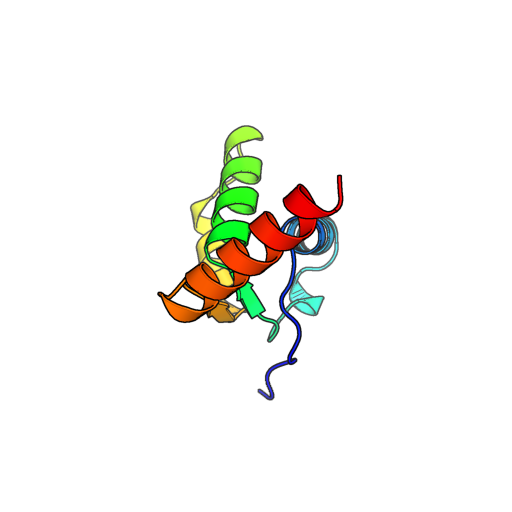A 1 81 ? -11.793 -3.470 26.313 1.00 86.31 81 GLN A CA 1
ATOM 628 C C . GLN A 1 81 ? -11.805 -4.958 26.687 1.00 86.31 81 GLN A C 1
ATOM 630 O O . GLN A 1 81 ? -12.312 -5.321 27.743 1.00 86.31 81 GLN A O 1
ATOM 635 N N . LYS A 1 82 ? -11.287 -5.822 25.808 1.00 70.44 82 LYS A N 1
ATOM 636 C CA . LYS A 1 82 ? -11.173 -7.269 26.034 1.00 70.44 82 LYS A CA 1
ATOM 637 C C . LYS A 1 82 ? -9.873 -7.686 26.737 1.00 70.44 82 LYS A C 1
ATOM 639 O O . LYS A 1 82 ? -9.715 -8.876 26.999 1.00 70.44 82 LYS A O 1
ATOM 644 N N . ASN A 1 83 ? -8.978 -6.737 27.016 1.00 52.50 83 ASN A N 1
ATOM 645 C CA . ASN A 1 83 ? -7.724 -6.917 27.756 1.00 52.50 83 ASN A CA 1
ATOM 646 C C . ASN A 1 83 ? -7.777 -6.143 29.075 1.00 52.50 83 ASN A C 1
ATOM 648 O O . ASN A 1 83 ? -7.043 -6.547 30.000 1.00 52.50 83 ASN A O 1
#

Organism: NCBI:txid2824673

Foldseek 3Di:
DAADAAEDALVRCVVCVVDPVLVVFRYAYEPVSLVVNLVVCVVVPHDSVVSVVVCVVGHHYHYDDPVVVVVVVVVVVVVVVVD

InterPro domains:
  IPR029060 PIN-like domain superfamily [SSF88723] (3-82)

Sequence (83 aa):
MESKRVCLDSDILIGSFKGDPRGAIGYYTTCVNLCEYLRGMGFIGKNVDGFKVWIEANLTVLCIHNSPLKIASRVYTDLRQKN

pLDDT: mean 92.16, std 9.51, range [51.03, 97.69]

Radius of gyration: 14.64 Å; chains: 1; bounding box: 34×20×44 Å

Secondary structure (DSSP, 8-state):
----S-EEPHHHHHHHHHS-GGGGTT-EEEHHHHHHHHHHHHHTT--HHHHHHHHHHHSEEEP--HHHHHHHHHHHHHHHHT-